Protein AF-A0A1H3HMK8-F1 (afdb_monomer)

Nearest PDB structures (foldseek):
  2a6o-assembly1_A  TM=9.151E-01  e=1.127E-01  Helicobacter pylori
  2ec2-assembly1_C  TM=8.396E-01  e=1.291E-01  Sulfurisphaera tokodaii
  3h0v-assembly1_B  TM=7.659E-01  e=3.174E+00  Homo sapiens
  3dz2-assembly1_B  TM=7.564E-01  e=2.965E+00  Homo sapiens
  1i7b-assembly1_B  TM=7.665E-01  e=4.462E+00  Homo sapiens

InterPro domains:
  IPR002686 Transposase IS200-like [PF01797] (1-43)
  IPR036515 Transposase IS200-like superfamily [G3DSA:3.30.70.1290] (1-45)
  IPR036515 Transposase IS200-like superfamily [SSF143422] (1-43)

Foldseek 3Di:
DQVLCVVQVKHFPDWDDDPVDIDTDIGHDPVGDVVVSVVVVVVDDDD

Structure (mmCIF, N/CA/C/O backbone):
data_AF-A0A1H3HMK8-F1
#
_entry.id   AF-A0A1H3HMK8-F1
#
loop_
_atom_site.group_PDB
_atom_site.id
_atom_site.type_symbol
_atom_site.label_atom_id
_atom_site.label_alt_id
_atom_site.label_comp_id
_atom_site.label_asym_id
_atom_site.label_entity_id
_atom_site.label_seq_id
_atom_site.pdbx_PDB_ins_code
_atom_site.Cartn_x
_atom_site.Cartn_y
_atom_site.Cartn_z
_atom_site.occupancy
_atom_site.B_iso_or_equiv
_atom_site.auth_seq_id
_atom_site.auth_comp_id
_atom_site.auth_asym_id
_atom_site.auth_atom_id
_atom_site.pdbx_PDB_model_num
ATOM 1 N N . MET A 1 1 ? 7.967 -5.404 -1.113 1.00 83.19 1 MET A N 1
ATOM 2 C CA . MET A 1 1 ? 6.579 -4.874 -1.195 1.00 83.19 1 MET A CA 1
ATOM 3 C C . MET A 1 1 ? 5.511 -5.803 -0.626 1.00 83.19 1 MET A C 1
ATOM 5 O O . MET A 1 1 ? 4.798 -5.357 0.261 1.00 83.19 1 MET A O 1
ATOM 9 N N . ARG A 1 2 ? 5.398 -7.075 -1.050 1.00 84.62 2 ARG A N 1
ATOM 10 C CA . ARG A 1 2 ? 4.418 -8.016 -0.454 1.00 84.62 2 ARG A CA 1
ATOM 11 C C . ARG A 1 2 ? 4.586 -8.194 1.060 1.00 84.62 2 ARG A C 1
ATOM 13 O O . ARG A 1 2 ? 3.596 -8.168 1.776 1.00 84.62 2 ARG A O 1
ATOM 20 N N . GLN A 1 3 ? 5.828 -8.286 1.537 1.00 87.81 3 GLN A N 1
ATOM 21 C CA . GLN A 1 3 ? 6.128 -8.358 2.971 1.00 87.81 3 GLN A CA 1
ATOM 22 C C . GLN A 1 3 ? 5.661 -7.103 3.724 1.00 87.81 3 GLN A C 1
ATOM 24 O O . GLN A 1 3 ? 4.938 -7.222 4.699 1.00 87.81 3 GLN A O 1
ATOM 29 N N . VAL A 1 4 ? 5.967 -5.908 3.202 1.00 88.25 4 VAL A N 1
ATOM 30 C CA . VAL A 1 4 ? 5.487 -4.641 3.782 1.00 88.25 4 VAL A CA 1
ATOM 31 C C . VAL A 1 4 ? 3.958 -4.592 3.829 1.00 88.25 4 VAL A C 1
ATOM 33 O O . VAL A 1 4 ? 3.402 -4.082 4.785 1.00 88.25 4 VAL A O 1
ATOM 36 N N . CYS A 1 5 ? 3.257 -5.131 2.829 1.00 91.06 5 CYS A N 1
ATOM 37 C CA . CYS A 1 5 ? 1.796 -5.200 2.884 1.00 91.06 5 CYS A CA 1
ATOM 38 C C . CYS A 1 5 ? 1.324 -6.153 3.997 1.00 91.06 5 CYS A C 1
ATOM 40 O O . CYS A 1 5 ? 0.470 -5.779 4.795 1.00 91.06 5 CYS A O 1
ATOM 42 N N . ALA A 1 6 ? 1.938 -7.334 4.123 1.00 89.88 6 ALA A N 1
ATOM 43 C CA . ALA A 1 6 ? 1.620 -8.292 5.183 1.00 89.88 6 ALA A CA 1
ATOM 44 C C . ALA A 1 6 ? 1.868 -7.725 6.596 1.00 89.88 6 ALA A C 1
ATOM 46 O O . ALA A 1 6 ? 1.018 -7.886 7.468 1.00 89.88 6 ALA A O 1
ATOM 47 N N . ASP A 1 7 ? 2.970 -6.995 6.799 1.00 91.19 7 ASP A N 1
ATOM 48 C CA . ASP A 1 7 ? 3.310 -6.352 8.080 1.00 91.19 7 ASP A CA 1
ATOM 49 C C . ASP A 1 7 ? 2.268 -5.305 8.514 1.00 91.19 7 ASP A C 1
ATOM 51 O O . ASP A 1 7 ? 2.117 -5.016 9.700 1.00 91.19 7 ASP A O 1
ATOM 55 N N . PHE A 1 8 ? 1.545 -4.729 7.551 1.00 91.19 8 PHE A N 1
ATOM 56 C CA . PHE A 1 8 ? 0.499 -3.733 7.780 1.00 91.19 8 PHE A CA 1
ATOM 57 C C . PHE A 1 8 ? -0.916 -4.324 7.699 1.00 91.19 8 PHE A C 1
ATOM 59 O O . PHE A 1 8 ? -1.884 -3.567 7.723 1.00 91.19 8 PHE A O 1
ATOM 66 N N . GLU A 1 9 ? -1.054 -5.651 7.610 1.00 93.44 9 GLU A N 1
ATOM 67 C CA . GLU A 1 9 ? -2.341 -6.331 7.412 1.00 93.44 9 GLU A CA 1
ATOM 68 C C . GLU A 1 9 ? -3.085 -5.823 6.157 1.00 93.44 9 GLU A C 1
ATOM 70 O O . GLU A 1 9 ? -4.313 -5.702 6.141 1.00 93.44 9 GLU A O 1
ATOM 75 N N . THR A 1 10 ? -2.335 -5.480 5.106 1.00 93.31 10 THR A N 1
ATOM 76 C CA . THR A 1 10 ? -2.855 -5.034 3.809 1.00 93.31 10 THR A CA 1
ATOM 77 C C . THR A 1 10 ? -2.561 -6.059 2.724 1.00 93.31 10 THR A C 1
ATOM 79 O O . THR A 1 10 ? -1.630 -6.858 2.817 1.00 93.31 10 THR A O 1
ATOM 82 N N . GLU A 1 11 ? -3.325 -6.004 1.639 1.00 93.50 11 GLU A N 1
ATOM 83 C CA . GLU A 1 11 ? -3.184 -6.937 0.521 1.00 93.50 11 GLU A CA 1
ATOM 84 C C . GLU A 1 11 ? -2.773 -6.189 -0.749 1.00 93.50 11 GLU A C 1
ATOM 86 O O . GLU A 1 11 ? -3.436 -5.239 -1.158 1.00 93.50 11 GLU A O 1
ATOM 91 N N . LEU A 1 12 ? -1.669 -6.612 -1.374 1.00 92.50 12 LEU A N 1
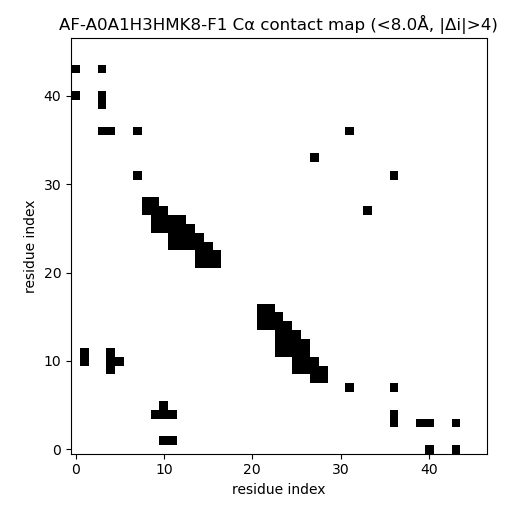ATOM 92 C CA . LEU A 1 12 ? -1.240 -6.106 -2.679 1.00 92.50 12 LEU A CA 1
ATOM 93 C C . LEU A 1 12 ? -2.003 -6.856 -3.777 1.00 92.50 12 LEU A C 1
ATOM 95 O O . LEU A 1 12 ? -1.628 -7.979 -4.117 1.00 92.50 12 LEU A O 1
ATOM 99 N N . ALA A 1 13 ? -3.049 -6.230 -4.311 1.00 92.69 13 ALA A N 1
ATOM 100 C CA . ALA A 1 13 ? -3.902 -6.801 -5.347 1.00 92.69 13 ALA A CA 1
ATOM 101 C C . ALA A 1 13 ? -3.221 -6.777 -6.725 1.00 92.69 13 ALA A C 1
ATOM 103 O O . ALA A 1 13 ? -3.230 -7.780 -7.434 1.00 92.69 13 ALA A O 1
ATOM 104 N N . GLU A 1 14 ? -2.570 -5.665 -7.082 1.00 94.00 14 GLU A N 1
ATOM 105 C CA . GLU A 1 14 ? -1.853 -5.527 -8.357 1.00 94.00 14 GLU A CA 1
ATOM 106 C C . GLU A 1 14 ? -0.535 -4.769 -8.193 1.00 94.00 14 GLU A C 1
ATOM 108 O O . GLU A 1 14 ? -0.399 -3.872 -7.355 1.00 94.00 14 GLU A O 1
ATOM 113 N N . PHE A 1 15 ? 0.440 -5.139 -9.025 1.00 92.06 15 PHE A N 1
ATOM 114 C CA . PHE A 1 15 ? 1.742 -4.492 -9.117 1.00 92.06 15 PHE A CA 1
ATOM 115 C C . PHE A 1 15 ? 2.152 -4.368 -10.584 1.00 92.06 15 PHE A C 1
ATOM 117 O O . PHE A 1 15 ? 2.384 -5.373 -11.258 1.00 92.06 15 PHE A O 1
ATOM 124 N N . ASN A 1 16 ? 2.237 -3.137 -11.070 1.00 92.81 16 ASN A N 1
ATOM 125 C CA . ASN A 1 16 ? 2.578 -2.795 -12.446 1.00 92.81 16 ASN A CA 1
ATOM 126 C C . ASN A 1 16 ? 3.390 -1.492 -12.483 1.00 92.81 16 ASN A C 1
ATOM 128 O O . ASN A 1 16 ? 3.622 -0.864 -11.456 1.00 92.81 16 ASN A O 1
ATOM 132 N N . GLY A 1 17 ? 3.886 -1.092 -13.649 1.00 91.00 17 GLY A N 1
ATOM 133 C CA . GLY A 1 17 ? 4.677 0.130 -13.771 1.00 91.00 17 GLY A CA 1
ATOM 134 C C . GLY A 1 17 ? 5.527 0.178 -15.029 1.00 91.00 17 GLY A C 1
ATOM 135 O O . GLY A 1 17 ? 5.540 -0.759 -15.825 1.00 91.00 17 GLY A O 1
ATOM 136 N N . GLU A 1 18 ? 6.254 1.276 -15.169 1.00 94.31 18 GLU A N 1
ATOM 137 C CA . GLU A 1 18 ? 7.251 1.497 -16.211 1.00 94.31 18 GLU A CA 1
ATOM 138 C C . GLU A 1 18 ? 8.663 1.534 -15.607 1.00 94.31 18 GLU A C 1
ATOM 140 O O . GLU A 1 18 ? 8.860 1.438 -14.397 1.00 94.31 18 GLU A O 1
ATOM 145 N N . ALA A 1 19 ? 9.684 1.710 -16.447 1.00 90.88 19 ALA A N 1
ATOM 146 C CA . ALA A 1 19 ? 11.078 1.730 -16.001 1.00 90.88 19 ALA A CA 1
ATOM 147 C C . ALA A 1 19 ? 11.396 2.844 -14.978 1.00 90.88 19 ALA A C 1
ATOM 149 O O . ALA A 1 19 ? 12.360 2.728 -14.226 1.00 90.88 19 ALA A O 1
ATOM 150 N N . ASN A 1 20 ? 10.610 3.924 -14.944 1.00 94.31 20 ASN A N 1
ATOM 151 C CA . ASN A 1 20 ? 10.830 5.085 -14.077 1.00 94.31 20 ASN A CA 1
ATOM 152 C C . ASN A 1 20 ? 9.828 5.208 -12.917 1.00 94.31 20 ASN A C 1
ATOM 154 O O . ASN A 1 20 ? 10.0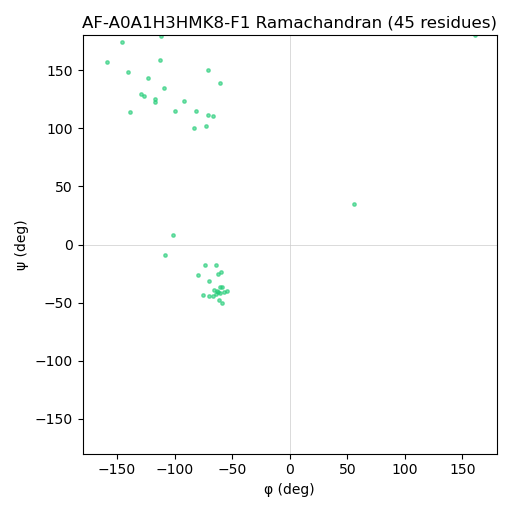14 6.075 -12.062 1.00 94.31 20 ASN A O 1
ATOM 158 N N . HIS A 1 21 ? 8.765 4.401 -12.880 1.00 90.38 21 HIS A N 1
ATOM 159 C CA . HIS A 1 21 ? 7.748 4.487 -11.834 1.00 90.38 21 HIS A CA 1
ATOM 160 C C . HIS A 1 21 ? 6.953 3.188 -11.687 1.00 90.38 21 HIS A C 1
ATOM 162 O O . HIS A 1 21 ? 6.828 2.406 -12.620 1.00 90.38 21 HIS A O 1
ATOM 168 N N . VAL A 1 22 ? 6.369 2.983 -10.508 1.00 91.38 22 VAL A N 1
ATOM 169 C CA . VAL A 1 22 ? 5.532 1.816 -10.204 1.00 91.38 22 VAL A CA 1
ATOM 170 C C . VAL A 1 22 ? 4.145 2.251 -9.748 1.00 91.38 22 VAL A C 1
ATOM 172 O O . VAL A 1 22 ? 3.997 3.244 -9.036 1.00 91.38 22 VAL A O 1
ATOM 175 N N . HIS A 1 23 ? 3.137 1.490 -10.151 1.00 92.44 23 HIS A N 1
ATOM 176 C CA . HIS A 1 23 ? 1.747 1.572 -9.731 1.00 92.44 23 HIS A CA 1
ATOM 177 C C . HIS A 1 23 ? 1.419 0.350 -8.864 1.00 92.44 23 HIS A C 1
ATOM 179 O O . HIS A 1 23 ? 1.801 -0.783 -9.161 1.00 92.44 23 HIS A O 1
ATOM 185 N N . LEU A 1 24 ? 0.735 0.589 -7.747 1.00 92.62 24 LEU A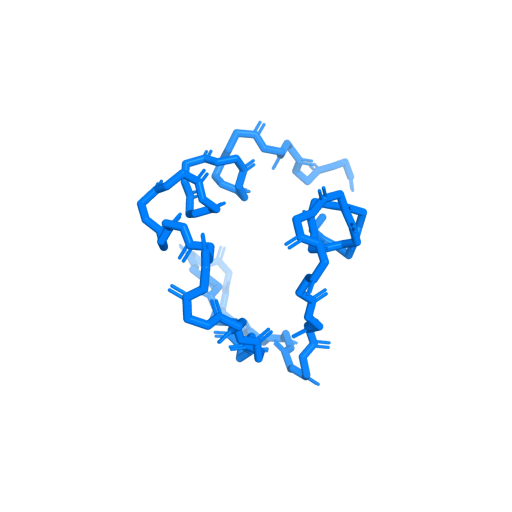 N 1
ATOM 186 C CA . LEU A 1 24 ? 0.327 -0.459 -6.820 1.00 92.62 24 LEU A CA 1
ATOM 187 C C . LEU A 1 24 ? -1.162 -0.312 -6.536 1.00 92.62 24 LEU A C 1
ATOM 189 O O . LEU A 1 24 ? -1.605 0.769 -6.144 1.00 92.62 24 LEU A O 1
ATOM 193 N N . LEU A 1 25 ? -1.906 -1.407 -6.667 1.00 94.19 25 LEU A N 1
ATOM 194 C CA . LEU A 1 25 ? -3.264 -1.511 -6.147 1.00 94.19 25 LEU A CA 1
ATOM 195 C C . LEU A 1 25 ? -3.206 -2.272 -4.825 1.00 94.19 25 LEU A C 1
ATOM 197 O O . LEU A 1 25 ? -2.823 -3.442 -4.796 1.00 94.19 25 LEU A O 1
ATOM 201 N N . VAL A 1 26 ? -3.554 -1.604 -3.726 1.00 93.06 26 VAL A N 1
ATOM 202 C CA . VAL A 1 26 ? -3.482 -2.177 -2.376 1.00 93.06 26 VAL A CA 1
ATOM 203 C C . VAL A 1 26 ? -4.828 -2.031 -1.681 1.00 93.06 26 VAL A C 1
ATOM 205 O O . VAL A 1 26 ? -5.354 -0.924 -1.569 1.00 93.06 26 VAL A O 1
ATOM 208 N N . ASN A 1 27 ? -5.347 -3.137 -1.156 1.00 94.38 27 ASN A N 1
ATOM 209 C CA . ASN A 1 27 ? -6.498 -3.133 -0.265 1.00 94.38 27 ASN A CA 1
ATOM 210 C C . ASN A 1 27 ? -6.021 -2.784 1.146 1.00 94.38 27 ASN A C 1
ATOM 212 O O . ASN A 1 27 ? -5.252 -3.530 1.758 1.00 94.38 27 ASN A O 1
ATOM 216 N N . VAL A 1 28 ? -6.469 -1.635 1.654 1.00 93.62 28 VAL A N 1
ATOM 217 C CA . VAL A 1 28 ? -6.032 -1.081 2.940 1.00 93.62 28 VAL A CA 1
ATOM 218 C C . VAL A 1 28 ? -7.228 -1.003 3.894 1.00 93.62 28 VAL A C 1
ATOM 220 O O . VAL A 1 28 ? -8.216 -0.340 3.571 1.00 93.62 28 VAL A O 1
ATOM 223 N N . PRO A 1 29 ? -7.173 -1.639 5.078 1.00 92.31 29 PRO A N 1
ATOM 224 C CA . PRO A 1 29 ? -8.224 -1.504 6.073 1.00 92.31 29 PRO A CA 1
ATOM 225 C C . PRO A 1 29 ? -8.195 -0.094 6.696 1.00 92.31 29 PRO A C 1
ATOM 227 O O . PRO A 1 29 ? -7.123 0.492 6.857 1.00 92.31 29 PRO A O 1
ATOM 230 N N . PRO A 1 30 ? -9.341 0.450 7.141 1.00 92.62 30 PRO A N 1
ATOM 231 C CA . PRO A 1 30 ? -9.449 1.842 7.600 1.00 92.62 30 PRO A CA 1
ATOM 232 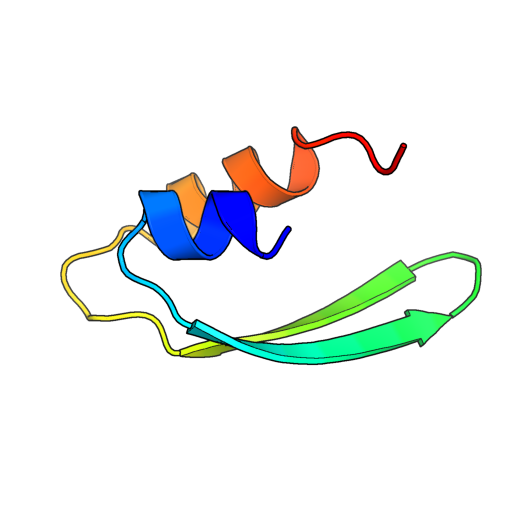C C . PRO A 1 30 ? -8.614 2.163 8.853 1.00 92.62 30 PRO A C 1
ATOM 234 O O . PRO A 1 30 ? -8.351 3.328 9.135 1.00 92.62 30 PRO A O 1
ATOM 237 N N . LYS A 1 31 ? -8.177 1.140 9.604 1.00 92.12 31 LYS A N 1
ATOM 238 C CA . LYS A 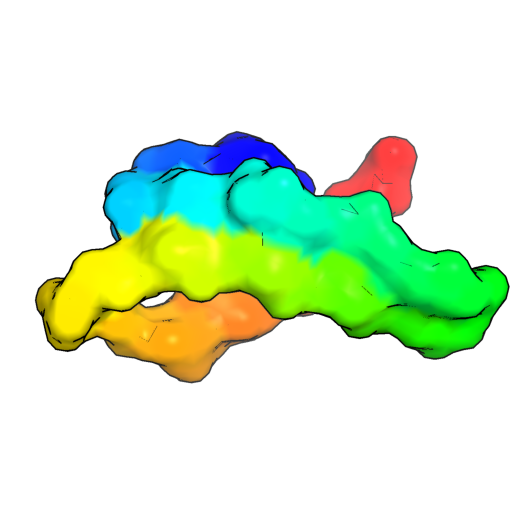1 31 ? -7.286 1.277 10.770 1.00 92.12 31 LYS A CA 1
ATOM 239 C C . LYS A 1 31 ? -5.831 1.599 10.399 1.00 92.12 31 LYS A C 1
ATOM 241 O O . LYS A 1 31 ? -5.062 2.020 11.260 1.00 92.12 31 LYS A O 1
ATOM 246 N N . VAL A 1 32 ? -5.437 1.379 9.144 1.00 92.62 32 VAL A N 1
ATOM 247 C CA . VAL A 1 32 ? -4.060 1.573 8.682 1.00 92.62 32 VAL A CA 1
ATOM 248 C C . VAL A 1 32 ? -3.893 2.984 8.136 1.00 92.62 32 VAL A C 1
ATOM 250 O O . VAL A 1 32 ? -4.561 3.402 7.193 1.00 92.62 32 VAL A O 1
ATOM 253 N N . ALA A 1 33 ? -2.940 3.723 8.702 1.00 94.69 33 ALA A N 1
ATOM 254 C CA . ALA A 1 33 ? -2.566 5.030 8.184 1.00 94.69 33 ALA A CA 1
ATOM 255 C C . ALA A 1 33 ? -1.809 4.882 6.853 1.00 94.69 33 ALA A C 1
ATOM 257 O O . ALA A 1 33 ? -0.657 4.440 6.831 1.00 94.69 33 ALA A O 1
ATOM 258 N N . ILE A 1 34 ? -2.436 5.319 5.757 1.00 91.25 34 ILE A N 1
ATOM 259 C CA . ILE A 1 34 ? -1.893 5.218 4.390 1.00 91.25 34 ILE A CA 1
ATOM 260 C C . ILE A 1 34 ? -0.495 5.847 4.285 1.00 91.25 34 ILE A C 1
ATOM 262 O O . ILE A 1 34 ? 0.397 5.275 3.666 1.00 91.25 34 ILE A O 1
ATOM 266 N N . SER A 1 35 ? -0.259 6.989 4.936 1.00 94.00 35 SER A N 1
ATOM 267 C CA . SER A 1 35 ? 1.045 7.665 4.915 1.00 94.00 35 SER A CA 1
ATOM 268 C C . SER A 1 35 ? 2.178 6.806 5.485 1.00 94.00 35 SER A C 1
ATOM 270 O O . SER A 1 35 ? 3.289 6.825 4.955 1.00 94.00 35 SER A O 1
ATOM 272 N N . ARG A 1 36 ? 1.911 6.010 6.529 1.00 92.00 36 ARG A N 1
ATOM 273 C CA . ARG A 1 36 ? 2.905 5.093 7.110 1.00 92.00 36 ARG A CA 1
ATOM 274 C C . ARG A 1 36 ? 3.201 3.937 6.160 1.00 92.00 36 ARG A C 1
ATOM 276 O O . ARG A 1 36 ? 4.371 3.645 5.935 1.00 92.00 36 ARG A O 1
ATOM 283 N N . LEU A 1 37 ? 2.163 3.352 5.562 1.00 92.00 37 LEU A N 1
ATOM 284 C CA . LEU A 1 37 ? 2.298 2.287 4.568 1.00 92.00 37 LEU A CA 1
ATOM 285 C C . LEU A 1 37 ? 3.129 2.748 3.360 1.00 92.00 37 LEU A C 1
ATOM 287 O O . LEU A 1 37 ? 4.104 2.095 2.997 1.00 92.00 37 LEU A O 1
ATOM 291 N N . VAL A 1 38 ? 2.799 3.904 2.774 1.00 91.56 38 VAL A N 1
ATOM 292 C CA . VAL A 1 38 ? 3.513 4.450 1.605 1.00 91.56 38 VAL A CA 1
ATOM 293 C C . VAL A 1 38 ? 4.976 4.753 1.931 1.00 91.56 38 VAL A C 1
ATOM 295 O O . VAL A 1 38 ? 5.858 4.450 1.129 1.00 91.56 38 VAL A O 1
ATOM 298 N N . ASN A 1 39 ? 5.265 5.299 3.114 1.00 93.44 39 ASN A N 1
ATOM 299 C CA . ASN A 1 39 ? 6.644 5.551 3.532 1.00 93.44 39 ASN A CA 1
ATOM 300 C C . ASN A 1 39 ? 7.447 4.252 3.675 1.00 93.44 39 ASN A C 1
ATOM 302 O O . ASN A 1 39 ? 8.576 4.186 3.192 1.00 93.44 39 ASN A O 1
ATOM 306 N N . SER A 1 40 ? 6.861 3.207 4.263 1.00 91.31 40 SER A N 1
ATOM 307 C CA . SER A 1 40 ? 7.504 1.893 4.365 1.00 91.31 40 SER A CA 1
ATOM 308 C C . SER A 1 40 ? 7.704 1.228 3.001 1.00 91.31 40 SER A C 1
ATOM 310 O O . SER A 1 40 ? 8.766 0.662 2.755 1.00 91.31 40 SER A O 1
ATOM 312 N N . LEU A 1 41 ? 6.739 1.346 2.081 1.00 89.81 41 LEU A N 1
ATOM 313 C CA . LEU A 1 41 ? 6.863 0.824 0.713 1.00 89.81 41 LEU A CA 1
ATOM 314 C C . LEU A 1 41 ? 7.990 1.510 -0.067 1.00 89.81 41 LEU A C 1
ATOM 316 O O . LEU A 1 41 ? 8.734 0.842 -0.778 1.00 89.81 41 LEU A O 1
ATOM 320 N N . LYS A 1 42 ? 8.147 2.827 0.092 1.00 87.88 42 LYS A N 1
ATOM 321 C CA . LYS A 1 42 ? 9.248 3.585 -0.522 1.00 87.88 42 LYS A CA 1
ATOM 322 C C . LYS A 1 42 ? 10.608 3.273 0.104 1.00 87.88 42 LYS A C 1
ATOM 324 O O . LYS A 1 42 ? 11.620 3.370 -0.581 1.00 87.88 42 LYS A O 1
ATOM 329 N N . ALA A 1 43 ? 10.637 2.948 1.396 1.00 86.38 43 ALA A N 1
ATOM 330 C CA . ALA A 1 43 ? 11.861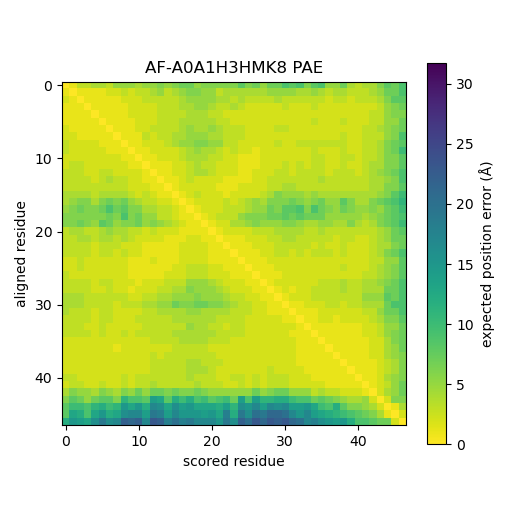 2.602 2.112 1.00 86.38 43 ALA A CA 1
ATOM 331 C C . ALA A 1 43 ? 12.317 1.158 1.852 1.00 86.38 43 ALA A C 1
ATOM 333 O O . ALA A 1 43 ? 13.512 0.879 1.954 1.00 86.38 43 ALA A O 1
ATOM 334 N N . SER A 1 44 ? 11.399 0.243 1.506 1.00 76.19 44 SER A N 1
ATOM 335 C CA . SER A 1 44 ? 11.778 -1.110 1.098 1.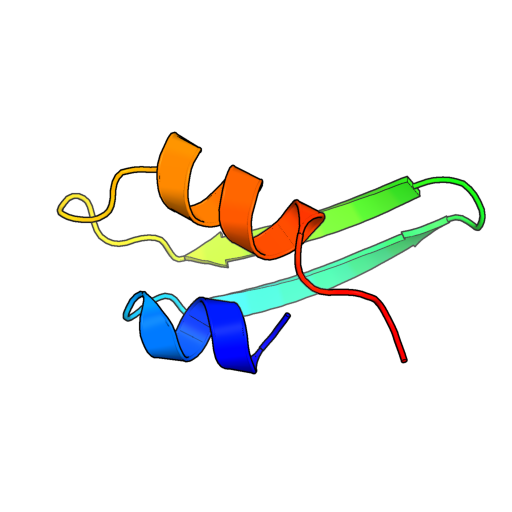00 76.19 44 SER A CA 1
ATO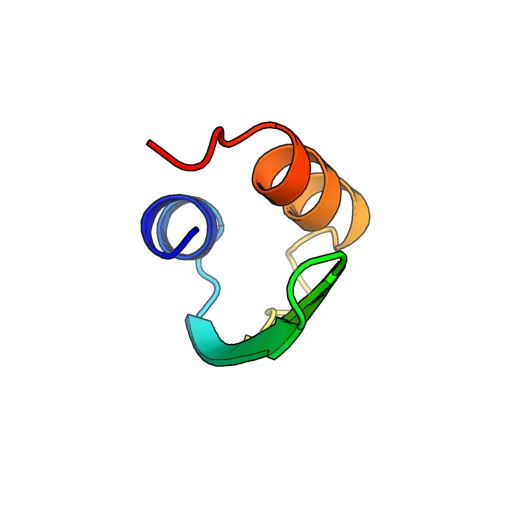M 336 C C . SER A 1 44 ? 12.527 -1.042 -0.229 1.00 76.19 44 SER A C 1
ATOM 338 O O . SER A 1 44 ? 11.938 -0.700 -1.255 1.00 76.19 44 SER A O 1
ATOM 340 N N . ARG A 1 45 ? 13.834 -1.326 -0.202 1.00 60.06 45 ARG A N 1
ATOM 341 C CA . ARG A 1 45 ? 14.628 -1.444 -1.424 1.00 60.06 45 ARG A CA 1
ATOM 342 C C . ARG A 1 45 ? 14.060 -2.574 -2.294 1.00 60.06 45 ARG A C 1
ATOM 344 O O . ARG A 1 45 ? 13.672 -3.608 -1.747 1.00 60.06 45 ARG A O 1
ATOM 351 N N . PRO A 1 46 ? 13.982 -2.385 -3.619 1.00 57.62 46 PRO A N 1
ATOM 352 C CA . PRO A 1 46 ? 13.903 -3.506 -4.533 1.00 57.62 46 PRO A CA 1
ATOM 353 C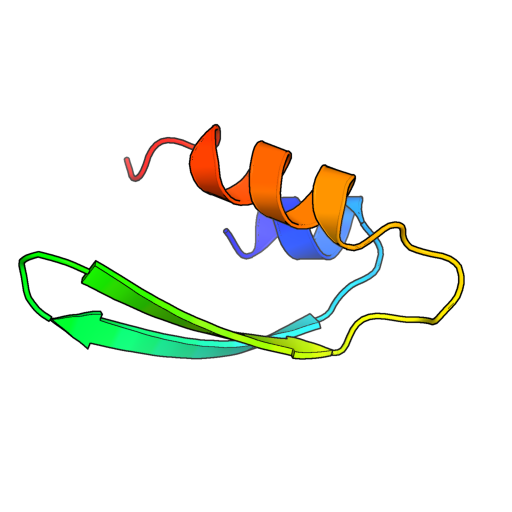 C . PRO A 1 46 ? 15.298 -4.140 -4.564 1.00 57.62 46 PRO A C 1
ATOM 355 O O . PRO A 1 46 ? 16.218 -3.554 -5.132 1.00 57.62 46 PRO A O 1
ATOM 358 N N . ASP A 1 47 ? 15.481 -5.255 -3.862 1.00 55.16 47 ASP A N 1
ATOM 359 C CA . ASP A 1 47 ? 16.541 -6.205 -4.217 1.00 55.16 47 ASP A CA 1
ATOM 360 C C . ASP A 1 47 ? 16.155 -6.923 -5.520 1.00 55.16 47 ASP A C 1
ATOM 362 O O . ASP A 1 47 ? 14.957 -7.283 -5.658 1.00 55.16 47 ASP A O 1
#

pLDDT: mean 89.09, std 8.86, range [55.16, 94.69]

Mean predicted aligned error: 3.8 Å

Radius of gyration: 10.51 Å; Cα contacts (8 Å, |Δi|>4): 46; chains: 1; bounding box: 26×16×27 Å

Secondary structure (DSSP, 8-state):
-HHHHHHTT-EEEEEEEETTEEEEEEE--TTS-HHHHHHHHHHS---

Organism: NCBI:txid418495

Solvent-accessible surface area (backbone atoms only — not comparable to full-atom values): 3062 Å² total; per-residue (Å²): 99,69,64,61,26,54,78,63,72,27,46,75,77,43,80,51,69,59,100,90,48,76,48,74,43,65,53,70,55,92,90,54,59,62,72,61,53,53,52,51,52,71,66,51,73,88,125

Sequence (47 aa):
MRQVCADFETELAEFNGEANHVHLLVNVPPKVAISRLVNSLKASRPD